Protein AF-B6QD31-F1 (afdb_monomer_lite)

Radius of gyration: 19.26 Å; chains: 1; bounding box: 47×34×50 Å

Organism: Talaromyces marneffei (strain ATCC 18224 / CBS 334.59 / QM 7333) (NCBI:txid441960)

Structure (mmCIF, N/CA/C/O backbone):
data_AF-B6QD31-F1
#
_entry.id   AF-B6QD31-F1
#
loop_
_atom_site.group_PDB
_atom_site.id
_atom_site.type_symbol
_atom_site.label_atom_id
_atom_site.label_alt_id
_atom_site.label_comp_id
_atom_site.label_asym_id
_atom_site.label_entity_id
_atom_site.label_seq_id
_atom_site.pdbx_PDB_ins_code
_atom_site.Cartn_x
_atom_site.Cartn_y
_atom_site.Cartn_z
_atom_site.occupancy
_atom_site.B_iso_or_equiv
_atom_site.auth_seq_id
_atom_site.auth_comp_id
_atom_site.auth_asym_id
_atom_site.auth_atom_id
_atom_site.pdbx_PDB_model_num
ATOM 1 N N . MET A 1 1 ? -27.192 -7.550 10.892 1.00 71.62 1 MET A N 1
ATOM 2 C CA . MET A 1 1 ? -25.963 -6.910 10.391 1.00 71.62 1 MET A CA 1
ATOM 3 C C . MET A 1 1 ? -24.783 -7.679 10.944 1.00 71.62 1 MET A C 1
ATOM 5 O O . MET A 1 1 ? -24.694 -7.813 12.163 1.00 71.62 1 MET A O 1
ATOM 9 N N . CYS A 1 2 ? -23.930 -8.217 10.081 1.00 84.12 2 CYS A N 1
ATOM 10 C CA . CYS A 1 2 ? -22.727 -8.950 10.481 1.00 84.12 2 CYS A CA 1
ATOM 11 C C . CYS A 1 2 ? -21.554 -8.617 9.551 1.00 84.12 2 CYS A C 1
ATOM 13 O O . CYS A 1 2 ? -21.734 -8.118 8.447 1.00 84.12 2 CYS A O 1
ATOM 15 N N . ARG A 1 3 ? -20.329 -8.884 9.998 1.00 85.06 3 ARG A N 1
ATOM 16 C CA . ARG A 1 3 ? -19.150 -8.842 9.121 1.00 85.06 3 ARG A CA 1
ATOM 17 C C . ARG A 1 3 ? -19.266 -9.970 8.073 1.00 85.06 3 ARG A C 1
ATOM 19 O O . ARG A 1 3 ? -19.733 -11.043 8.461 1.00 85.06 3 ARG A O 1
ATOM 26 N N . PRO A 1 4 ? -18.864 -9.783 6.800 1.00 86.94 4 PRO A N 1
ATOM 27 C CA . PRO A 1 4 ? -18.165 -8.633 6.216 1.00 86.94 4 PRO A CA 1
ATOM 28 C C . PRO A 1 4 ? -19.090 -7.572 5.574 1.00 86.94 4 PRO A C 1
ATOM 30 O O . PRO A 1 4 ? -18.632 -6.791 4.744 1.00 86.94 4 PRO A O 1
ATOM 33 N N . GLU A 1 5 ? -20.389 -7.521 5.898 1.00 89.56 5 GLU A N 1
ATOM 34 C CA . GLU A 1 5 ? -21.327 -6.603 5.234 1.00 89.56 5 GLU A CA 1
ATOM 35 C C . GLU A 1 5 ? -20.867 -5.138 5.341 1.00 89.56 5 GLU A C 1
ATOM 37 O O . GLU A 1 5 ? -20.672 -4.612 6.436 1.00 89.56 5 GLU A O 1
ATOM 42 N N . LEU A 1 6 ? -20.784 -4.427 4.211 1.00 87.25 6 LEU A N 1
ATOM 43 C CA . LEU A 1 6 ? -20.330 -3.028 4.173 1.00 87.25 6 LEU A CA 1
ATOM 44 C C . LEU A 1 6 ? -21.132 -2.113 5.116 1.00 87.25 6 LEU A C 1
ATOM 46 O O . LEU A 1 6 ? -20.589 -1.192 5.723 1.00 87.25 6 LEU A O 1
ATOM 50 N N . ARG A 1 7 ? -22.432 -2.394 5.280 1.00 87.81 7 ARG A N 1
ATOM 51 C CA . ARG A 1 7 ? -23.330 -1.633 6.161 1.00 87.81 7 ARG A CA 1
ATOM 52 C C . ARG A 1 7 ? -22.933 -1.728 7.637 1.00 87.81 7 ARG A C 1
ATOM 54 O O . ARG A 1 7 ? -23.145 -0.762 8.361 1.00 87.81 7 ARG A O 1
ATOM 61 N N . PHE A 1 8 ? -22.329 -2.842 8.061 1.00 88.50 8 PHE A N 1
ATOM 62 C CA . PHE A 1 8 ? -21.800 -2.998 9.417 1.00 88.50 8 PHE A CA 1
ATOM 63 C C . PHE A 1 8 ? -20.659 -2.006 9.672 1.00 88.50 8 PHE A C 1
ATOM 65 O O . PHE A 1 8 ? -20.677 -1.278 10.660 1.00 88.50 8 PHE A O 1
ATOM 72 N N . TYR A 1 9 ? -19.698 -1.924 8.750 1.00 86.06 9 TYR A N 1
ATOM 73 C CA . TYR A 1 9 ? -18.565 -1.005 8.872 1.00 86.06 9 TYR A CA 1
ATOM 74 C C . TYR A 1 9 ? -18.987 0.452 8.714 1.00 86.06 9 TYR A C 1
ATOM 76 O O . TYR A 1 9 ? -18.518 1.303 9.463 1.00 86.06 9 TYR A O 1
ATOM 84 N N . LYS A 1 10 ? -19.928 0.732 7.808 1.00 85.50 10 LYS A N 1
ATOM 85 C CA . LYS A 1 10 ? -20.504 2.069 7.661 1.00 85.50 10 LYS A CA 1
ATOM 86 C C . LYS A 1 10 ? -21.168 2.540 8.956 1.00 85.50 10 LYS A C 1
ATOM 88 O O . LYS A 1 10 ? -20.911 3.651 9.386 1.00 85.50 10 LYS A O 1
ATOM 93 N N . TYR A 1 11 ? -21.936 1.679 9.625 1.00 86.75 11 TYR A N 1
ATOM 94 C CA . TYR A 1 11 ? -22.528 2.004 10.926 1.00 86.75 11 TYR A CA 1
ATOM 95 C C . TYR A 1 11 ? -21.476 2.354 11.995 1.00 86.75 11 TYR A C 1
ATOM 97 O O . TYR A 1 11 ? -21.678 3.282 12.773 1.00 86.75 11 TYR A O 1
ATOM 105 N N . LEU A 1 12 ? -20.345 1.640 12.030 1.00 82.88 12 LEU A N 1
ATOM 106 C CA . LEU A 1 12 ? -19.254 1.940 12.966 1.00 82.88 12 LEU A CA 1
ATOM 107 C C . LEU A 1 12 ? -18.553 3.270 12.643 1.00 82.88 12 LEU A C 1
ATOM 109 O O . LEU A 1 12 ? -18.193 4.015 13.555 1.00 82.88 12 LEU A O 1
ATOM 113 N N . LEU A 1 13 ? -18.366 3.557 11.354 1.00 81.50 13 LEU A N 1
ATOM 114 C CA . LEU A 1 13 ? -17.649 4.736 10.866 1.00 81.50 13 LEU A CA 1
ATOM 115 C C . LEU A 1 13 ? -18.503 6.009 10.826 1.00 81.50 13 LEU A C 1
ATOM 117 O O . LEU A 1 13 ? -17.957 7.089 10.989 1.00 81.50 13 LEU A O 1
ATOM 121 N N . ASP A 1 14 ? -19.823 5.897 10.678 1.00 80.81 14 ASP A N 1
ATOM 122 C CA . ASP A 1 14 ? -20.760 7.030 10.729 1.00 80.81 14 ASP A CA 1
ATOM 123 C C . ASP A 1 14 ? -21.018 7.502 12.179 1.00 80.81 14 ASP A C 1
ATOM 125 O O . ASP A 1 14 ? -21.815 8.413 12.420 1.00 80.81 14 ASP A O 1
ATOM 129 N N . SER A 1 15 ? -20.359 6.895 13.177 1.00 73.50 15 SER A N 1
ATOM 130 C CA . SER A 1 15 ? -20.470 7.347 14.562 1.00 73.50 15 SER A CA 1
ATOM 131 C C . SER A 1 15 ? -19.795 8.721 14.735 1.00 73.50 15 SER A C 1
ATOM 133 O O . SER A 1 15 ? -18.680 8.932 14.257 1.00 73.50 15 SER A O 1
ATOM 135 N N . PRO A 1 16 ? -20.397 9.670 15.478 1.00 64.00 16 PRO A N 1
ATOM 136 C CA . PRO A 1 16 ? -19.881 11.042 15.605 1.00 64.00 16 PRO A CA 1
ATOM 137 C C . PRO A 1 16 ? -18.507 11.142 16.294 1.00 64.00 16 PRO A C 1
ATOM 139 O O . PRO A 1 16 ? -17.955 12.231 16.419 1.00 64.00 16 PRO A O 1
ATOM 142 N N . ARG A 1 17 ? -17.956 10.021 16.772 1.00 65.31 17 ARG A N 1
ATOM 143 C CA . ARG A 1 17 ? -16.658 9.938 17.450 1.00 65.31 17 ARG A CA 1
ATOM 144 C C . ARG A 1 17 ? -15.537 9.427 16.547 1.00 65.31 17 ARG A C 1
ATOM 146 O O . ARG A 1 17 ? -14.415 9.280 17.024 1.00 65.31 17 ARG A O 1
ATOM 153 N N . THR A 1 18 ? -15.814 9.110 15.284 1.00 66.25 18 THR A N 1
ATOM 154 C CA . THR A 1 18 ? -14.839 8.446 14.418 1.00 66.25 18 THR A CA 1
ATOM 155 C C . THR A 1 18 ? -14.904 9.026 13.017 1.00 66.25 18 THR A C 1
ATOM 157 O O . THR A 1 18 ? -15.888 8.861 12.313 1.00 66.25 18 THR A O 1
ATOM 160 N N . GLN A 1 19 ? -13.835 9.693 12.587 1.00 70.88 19 GLN A N 1
ATOM 161 C CA . GLN A 1 19 ? -13.627 9.944 11.164 1.00 70.88 19 GLN A CA 1
ATOM 162 C C . GLN A 1 19 ? -13.065 8.665 10.544 1.00 70.88 19 GLN A C 1
ATOM 164 O O . GLN A 1 19 ? -12.134 8.077 11.096 1.00 70.88 19 GLN A O 1
ATOM 169 N N . SER A 1 20 ? -13.614 8.218 9.412 1.00 64.88 20 SER A N 1
ATOM 170 C CA . SER A 1 20 ? -13.188 6.964 8.775 1.00 64.88 20 SER A CA 1
ATOM 171 C C . SER A 1 20 ? -11.685 6.926 8.505 1.00 64.88 20 SER A C 1
ATOM 173 O O . SER A 1 20 ? -11.041 5.939 8.843 1.00 64.88 20 SER A O 1
ATOM 175 N N . CYS A 1 21 ? -11.108 8.036 8.044 1.00 65.25 21 CYS A N 1
ATOM 176 C CA . CYS A 1 21 ? -9.672 8.197 7.803 1.00 65.25 21 CYS A CA 1
ATOM 177 C C . CYS A 1 21 ? -8.785 8.148 9.063 1.00 65.25 21 CYS A C 1
ATOM 179 O O . CYS A 1 21 ? -7.566 8.116 8.941 1.00 65.25 21 CYS A O 1
ATOM 181 N N . GLN A 1 22 ? -9.368 8.141 10.264 1.00 77.44 22 GLN A N 1
ATOM 182 C CA . GLN A 1 22 ? -8.648 8.053 11.540 1.00 77.44 22 GLN A CA 1
ATOM 183 C C . GLN A 1 22 ? -8.854 6.701 12.244 1.00 77.44 22 GLN A C 1
ATOM 185 O O . GLN A 1 22 ? -8.286 6.463 13.310 1.00 77.44 22 GLN A O 1
ATOM 190 N N . ALA A 1 23 ? -9.656 5.799 11.668 1.00 84.56 23 ALA A N 1
ATOM 191 C CA . ALA A 1 23 ? -9.946 4.492 12.246 1.00 84.56 23 ALA A CA 1
ATOM 192 C C . ALA A 1 23 ? -8.969 3.415 11.749 1.00 84.56 23 ALA A C 1
ATOM 194 O O . ALA A 1 23 ? -8.699 3.314 10.551 1.00 84.56 23 ALA A O 1
ATOM 195 N N . ILE A 1 24 ? -8.498 2.559 12.665 1.00 88.94 24 ILE A N 1
ATOM 196 C CA . ILE A 1 24 ? -7.691 1.371 12.352 1.00 88.94 24 ILE A CA 1
ATOM 197 C C . ILE A 1 24 ? -8.481 0.118 12.728 1.00 88.94 24 ILE A C 1
ATOM 199 O O . ILE A 1 24 ? -8.759 -0.122 13.903 1.00 88.94 24 ILE A O 1
ATOM 203 N N . PHE A 1 25 ? -8.804 -0.709 11.738 1.00 89.56 25 PHE A N 1
ATOM 204 C CA . PHE A 1 25 ? -9.438 -2.009 11.941 1.00 89.56 25 PHE A CA 1
ATOM 205 C C . PHE A 1 25 ? -8.388 -3.117 11.938 1.00 89.56 25 PHE A C 1
ATOM 207 O O . PHE A 1 25 ? -7.676 -3.309 10.953 1.00 89.56 25 PHE A O 1
ATOM 214 N N . VAL A 1 26 ? -8.319 -3.874 13.032 1.00 91.00 26 VAL A N 1
ATOM 215 C CA . VAL A 1 26 ? -7.448 -5.048 13.168 1.00 91.00 26 VAL A CA 1
ATOM 216 C C . VAL A 1 26 ? -8.311 -6.302 13.087 1.00 91.00 26 VAL A C 1
ATOM 218 O O . VAL A 1 26 ? -9.164 -6.528 13.943 1.00 91.00 26 VAL A O 1
ATOM 221 N N . GLU A 1 27 ? -8.102 -7.119 12.059 1.00 89.31 27 GLU A N 1
ATOM 222 C CA . GLU A 1 27 ? -8.948 -8.278 11.753 1.00 89.31 27 GLU A CA 1
ATOM 223 C C . GLU A 1 27 ? -8.114 -9.495 11.344 1.00 89.31 27 GLU A C 1
ATOM 225 O O . GLU A 1 27 ? -7.034 -9.357 10.777 1.00 89.31 27 GLU A O 1
ATOM 230 N N . ARG A 1 28 ? -8.619 -10.708 11.600 1.00 89.50 28 ARG A N 1
ATOM 231 C CA . ARG A 1 28 ? -7.978 -11.956 11.125 1.00 89.50 28 ARG A CA 1
ATOM 232 C C . ARG A 1 28 ? -8.372 -12.307 9.689 1.00 89.50 28 ARG A C 1
ATOM 234 O O . ARG A 1 28 ? -7.603 -12.915 8.951 1.00 89.50 28 ARG A O 1
ATOM 241 N N . ASN A 1 29 ? -9.596 -11.957 9.298 1.00 89.88 29 ASN A N 1
ATOM 242 C CA . ASN A 1 29 ? -10.152 -12.286 7.990 1.00 89.88 29 ASN A CA 1
ATOM 243 C C . ASN A 1 29 ? -9.888 -11.144 6.991 1.00 89.88 29 ASN A C 1
ATOM 245 O O . ASN A 1 29 ? -10.183 -9.986 7.273 1.00 89.88 29 ASN A O 1
ATOM 249 N N . LYS A 1 30 ? -9.370 -11.486 5.804 1.00 89.19 30 LYS A N 1
ATOM 250 C CA . LYS A 1 30 ? -9.027 -10.516 4.751 1.00 89.19 30 LYS A CA 1
ATOM 251 C C . LYS A 1 30 ? -10.241 -9.770 4.187 1.00 89.19 30 LYS A C 1
ATOM 253 O O . LYS A 1 30 ? -10.127 -8.585 3.903 1.00 89.19 30 LYS A O 1
ATOM 258 N N . GLU A 1 31 ? -11.384 -10.431 4.032 1.00 89.12 31 GLU A N 1
ATOM 259 C CA . GLU A 1 31 ? -12.620 -9.830 3.508 1.00 89.12 31 GLU A CA 1
ATOM 260 C C . GLU A 1 31 ? -13.172 -8.773 4.468 1.00 89.12 31 GLU A C 1
ATOM 262 O O . GLU A 1 31 ? -13.549 -7.685 4.039 1.00 89.12 31 GLU A O 1
ATOM 267 N N . ASN A 1 32 ? -13.119 -9.048 5.776 1.00 87.56 32 ASN A N 1
ATOM 268 C CA . ASN A 1 32 ? -13.457 -8.073 6.815 1.00 87.56 32 ASN A CA 1
ATOM 269 C C . ASN A 1 32 ? -12.566 -6.824 6.718 1.00 87.56 32 ASN A C 1
ATOM 271 O O . ASN A 1 32 ? -13.051 -5.695 6.793 1.00 87.56 32 ASN A O 1
ATOM 275 N N . THR A 1 33 ? -11.257 -7.022 6.530 1.00 89.12 33 THR A N 1
ATOM 276 C CA . THR A 1 33 ? -10.308 -5.915 6.355 1.00 89.12 33 THR A CA 1
ATOM 277 C C . THR A 1 33 ? -10.587 -5.126 5.073 1.00 89.12 33 THR A C 1
ATOM 279 O O . THR A 1 33 ? -10.575 -3.898 5.107 1.00 89.12 33 THR A O 1
ATOM 282 N N . LEU A 1 34 ? -10.881 -5.802 3.958 1.00 87.75 34 LEU A N 1
ATOM 283 C CA . LEU A 1 34 ? -11.208 -5.158 2.680 1.00 87.75 34 LEU A CA 1
ATOM 284 C C . LEU A 1 34 ? -12.478 -4.305 2.764 1.00 87.75 34 LEU A C 1
ATOM 286 O O . LEU A 1 34 ? -12.495 -3.186 2.251 1.00 87.75 34 LEU A O 1
ATOM 290 N N . ALA A 1 35 ? -13.515 -4.793 3.447 1.00 88.81 35 ALA A N 1
ATOM 291 C CA . ALA A 1 35 ? -14.746 -4.036 3.650 1.00 88.81 35 ALA A CA 1
ATOM 292 C C . ALA A 1 35 ? -14.484 -2.714 4.399 1.00 88.81 35 ALA A C 1
ATOM 294 O O . ALA A 1 35 ? -14.957 -1.665 3.964 1.00 88.81 35 ALA A O 1
ATOM 295 N N . ALA A 1 36 ? -13.669 -2.731 5.459 1.00 84.19 36 ALA A N 1
ATOM 296 C CA . ALA A 1 36 ? -13.275 -1.515 6.176 1.00 84.19 36 ALA A CA 1
ATOM 297 C C . ALA A 1 36 ? -12.429 -0.555 5.313 1.00 84.19 36 ALA A C 1
ATOM 299 O O . ALA A 1 36 ? -12.705 0.646 5.282 1.00 84.19 36 ALA A O 1
ATOM 300 N N . LEU A 1 37 ? -11.444 -1.079 4.571 1.00 86.56 37 LEU A N 1
ATOM 301 C CA . LEU A 1 37 ? -10.592 -0.287 3.669 1.00 86.56 37 LEU A CA 1
ATOM 302 C C . LEU A 1 37 ? -11.411 0.447 2.597 1.00 86.56 37 LEU A C 1
ATOM 304 O O . LEU A 1 37 ? -11.135 1.605 2.292 1.00 86.56 37 LEU A O 1
ATOM 308 N N . SER A 1 38 ? -12.453 -0.196 2.059 1.00 87.38 38 SER A N 1
ATOM 309 C CA . SER A 1 38 ? -13.314 0.397 1.023 1.00 87.38 38 SER A CA 1
ATOM 310 C C . SER A 1 38 ? -14.085 1.645 1.482 1.00 87.38 38 SER A C 1
ATOM 312 O O . SER A 1 38 ? -14.566 2.409 0.649 1.00 87.38 38 SER A O 1
ATOM 314 N N . LEU A 1 39 ? -14.172 1.878 2.796 1.00 86.75 39 LEU A N 1
ATOM 315 C CA . LEU A 1 39 ? -14.807 3.052 3.405 1.00 86.75 39 LEU A CA 1
ATOM 316 C C . LEU A 1 39 ? -13.795 4.126 3.841 1.00 86.75 39 LEU A C 1
ATOM 318 O O . LEU A 1 39 ? -14.158 5.074 4.538 1.00 86.75 39 LEU A O 1
ATOM 322 N N . GLY A 1 40 ? -12.527 3.984 3.446 1.00 82.12 40 GLY A N 1
ATOM 323 C CA . GLY A 1 40 ? -11.464 4.944 3.746 1.00 82.12 40 GLY A CA 1
ATOM 324 C C . GLY A 1 40 ? -10.805 4.763 5.113 1.00 82.12 40 GLY A C 1
ATOM 325 O O . GLY A 1 40 ? -10.034 5.627 5.520 1.00 82.12 40 GLY A O 1
ATOM 326 N N . ALA A 1 41 ? -11.089 3.664 5.820 1.00 84.50 41 ALA A N 1
ATOM 327 C CA . ALA A 1 41 ? -10.390 3.320 7.054 1.00 84.50 41 ALA A CA 1
ATOM 328 C C . ALA A 1 41 ? -9.045 2.639 6.787 1.00 84.50 41 ALA A C 1
ATOM 330 O O . ALA A 1 41 ? -8.810 2.104 5.705 1.00 84.50 41 ALA A O 1
ATOM 331 N N . HIS A 1 42 ? -8.173 2.600 7.794 1.00 87.62 42 HIS A N 1
ATOM 332 C CA . HIS A 1 42 ? -6.980 1.759 7.770 1.00 87.62 42 HIS A CA 1
ATOM 333 C C . HIS A 1 42 ? -7.333 0.324 8.176 1.00 87.62 42 HIS A C 1
ATOM 335 O O . HIS A 1 42 ? -8.106 0.099 9.107 1.00 87.62 42 HIS A O 1
ATOM 341 N N . GLY A 1 43 ? -6.738 -0.660 7.503 1.00 88.12 43 GLY A N 1
ATOM 342 C CA . GLY A 1 43 ? -6.985 -2.078 7.751 1.00 88.12 43 GLY A CA 1
ATOM 343 C C . GLY A 1 43 ? -5.694 -2.863 7.967 1.00 88.12 43 GLY A C 1
ATOM 344 O O . GLY A 1 43 ? -4.763 -2.758 7.171 1.00 88.12 43 GLY A O 1
ATOM 345 N N . ILE A 1 44 ? -5.649 -3.675 9.024 1.00 91.88 44 ILE A N 1
ATOM 346 C CA . ILE A 1 44 ? -4.534 -4.570 9.351 1.00 91.88 44 ILE A CA 1
ATOM 347 C C . ILE A 1 44 ? -5.066 -6.003 9.423 1.00 91.88 44 ILE A C 1
ATOM 349 O O . ILE A 1 44 ? -5.886 -6.324 10.285 1.00 91.88 44 ILE A O 1
ATOM 353 N N . VAL A 1 45 ? -4.559 -6.877 8.547 1.00 92.00 45 VAL A N 1
ATOM 354 C CA . VAL A 1 45 ? -4.760 -8.328 8.671 1.00 92.00 45 VAL A CA 1
ATOM 355 C C . VAL A 1 45 ? -3.753 -8.861 9.691 1.00 92.00 45 VAL A C 1
ATOM 357 O O . VAL A 1 45 ? -2.552 -8.897 9.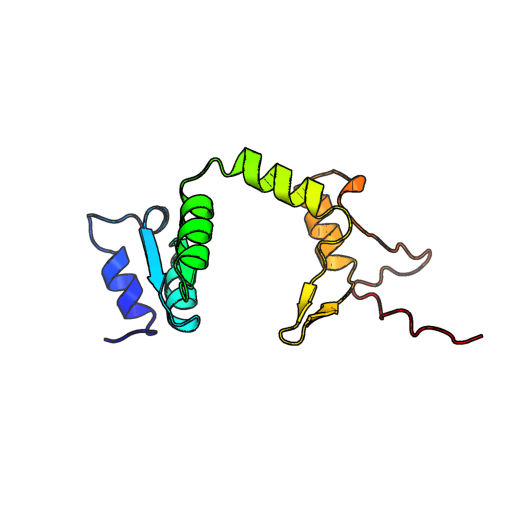417 1.00 92.00 45 VAL A O 1
ATOM 360 N N . CYS A 1 46 ? -4.227 -9.252 10.871 1.00 90.88 46 CYS A N 1
ATOM 361 C CA . CYS A 1 46 ? -3.399 -9.693 11.989 1.00 90.88 46 CYS A CA 1
ATOM 362 C C . CYS A 1 46 ? -3.568 -11.192 12.240 1.00 90.88 46 CYS A C 1
ATOM 364 O O . CYS A 1 46 ? -4.609 -11.637 12.722 1.00 90.88 46 CYS A O 1
ATOM 366 N N . ASN A 1 47 ? -2.507 -11.951 11.970 1.00 90.75 47 ASN A N 1
ATOM 367 C CA . ASN A 1 47 ? -2.439 -13.395 12.226 1.00 90.75 47 ASN A CA 1
ATOM 368 C C . ASN A 1 47 ? -1.348 -13.760 13.249 1.00 90.75 47 ASN A C 1
ATOM 370 O O . ASN A 1 47 ? -1.270 -14.903 13.689 1.00 90.75 47 ASN A O 1
ATOM 374 N N . SER A 1 48 ? -0.514 -12.792 13.630 1.00 91.69 48 SER A N 1
ATOM 375 C CA . SER A 1 48 ? 0.560 -12.910 14.617 1.00 91.69 48 SER A CA 1
ATOM 376 C C . SER A 1 48 ? 0.898 -11.541 15.220 1.00 91.69 48 SER A C 1
ATOM 378 O O . SER A 1 48 ? 0.565 -10.501 14.644 1.00 91.69 48 SER A O 1
ATOM 380 N N . HIS A 1 49 ? 1.616 -11.535 16.346 1.00 91.25 49 HIS A N 1
ATOM 381 C CA . HIS A 1 49 ? 2.124 -10.304 16.961 1.00 91.25 49 HIS A CA 1
ATOM 382 C C . HIS A 1 49 ? 2.975 -9.478 15.982 1.00 91.25 49 HIS A C 1
ATOM 384 O O . HIS A 1 49 ? 2.763 -8.281 15.834 1.00 91.25 49 HIS A O 1
ATOM 390 N N . GLU A 1 50 ? 3.858 -10.135 15.227 1.00 90.88 50 GLU A N 1
ATOM 391 C CA . GLU A 1 50 ? 4.703 -9.489 14.216 1.00 90.88 50 GLU A CA 1
ATOM 392 C C . GLU A 1 50 ? 3.873 -8.789 13.123 1.00 90.88 50 GLU A C 1
ATOM 394 O O . GLU A 1 50 ? 4.165 -7.659 12.724 1.00 90.88 50 GLU A O 1
ATOM 399 N N . THR A 1 51 ? 2.789 -9.424 12.650 1.00 88.81 51 THR A N 1
ATOM 400 C CA . THR A 1 51 ? 1.909 -8.802 11.644 1.00 88.81 51 THR A CA 1
ATOM 401 C C . THR A 1 51 ? 1.167 -7.584 12.190 1.00 88.81 51 THR A C 1
ATOM 403 O O . THR A 1 51 ? 0.967 -6.623 11.444 1.00 88.81 51 THR A O 1
ATOM 406 N N . LEU A 1 52 ? 0.807 -7.599 13.478 1.00 91.25 52 LEU A N 1
ATOM 407 C CA . LEU A 1 52 ? 0.172 -6.470 14.151 1.00 91.25 52 LEU A CA 1
ATOM 408 C C . LEU A 1 52 ? 1.140 -5.304 14.313 1.00 91.25 52 LEU A C 1
ATOM 410 O O . LEU A 1 52 ? 0.819 -4.191 13.910 1.00 91.25 52 LEU A O 1
ATOM 414 N N . GLU A 1 53 ? 2.322 -5.571 14.862 1.00 90.31 53 GLU A N 1
ATOM 415 C CA . GLU A 1 53 ? 3.357 -4.570 15.113 1.00 90.31 53 GLU A CA 1
ATOM 416 C C . GLU A 1 53 ? 3.738 -3.846 13.817 1.00 90.31 53 GLU A C 1
ATOM 418 O O . GLU A 1 53 ? 3.648 -2.620 13.721 1.00 90.31 53 GLU A O 1
ATOM 423 N N . ARG A 1 54 ? 4.041 -4.609 12.760 1.00 85.81 54 ARG A N 1
ATOM 424 C CA . ARG A 1 54 ? 4.354 -4.058 11.435 1.00 85.81 54 ARG A CA 1
ATOM 425 C C . ARG A 1 54 ? 3.198 -3.248 10.843 1.00 85.81 54 ARG A C 1
ATOM 427 O O . ARG A 1 54 ? 3.441 -2.232 10.180 1.00 85.81 54 ARG A O 1
ATOM 434 N N . GLY A 1 55 ? 1.967 -3.724 11.039 1.00 88.81 55 GLY A N 1
ATOM 435 C CA . GLY A 1 55 ? 0.744 -3.065 10.586 1.00 88.81 55 GLY A CA 1
ATOM 436 C C . GLY A 1 55 ? 0.531 -1.726 11.284 1.00 88.81 55 GLY A C 1
ATOM 437 O O . GLY A 1 55 ? 0.342 -0.716 10.613 1.00 88.81 55 GLY A O 1
ATOM 438 N N . LEU A 1 56 ? 0.653 -1.690 12.611 1.00 89.38 56 LEU A N 1
ATOM 439 C CA . LEU A 1 56 ? 0.523 -0.467 13.402 1.00 89.38 56 LEU A CA 1
ATOM 440 C C . LEU A 1 56 ? 1.611 0.536 13.032 1.00 89.38 56 LEU A C 1
ATOM 442 O O . LEU A 1 56 ? 1.288 1.658 12.652 1.00 89.38 56 LEU A O 1
ATOM 446 N N . LEU A 1 57 ? 2.878 0.115 12.991 1.00 87.06 57 LEU A N 1
ATOM 447 C CA . LEU A 1 57 ? 3.982 0.968 12.536 1.00 87.06 57 LEU A CA 1
ATOM 448 C C . LEU A 1 57 ? 3.775 1.497 11.108 1.00 87.06 57 LEU A C 1
ATOM 450 O O . LEU A 1 57 ? 4.417 2.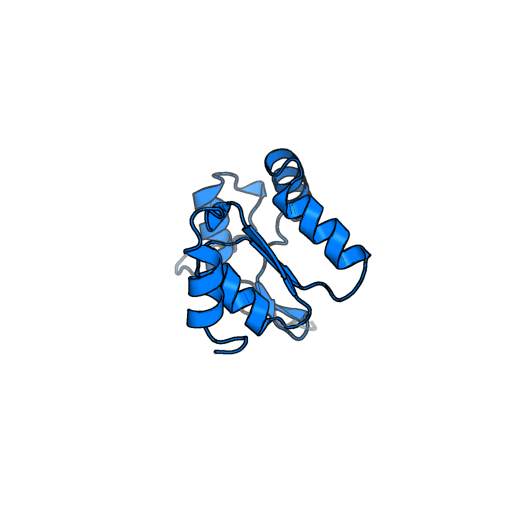466 10.717 1.00 87.06 57 LEU A O 1
ATOM 454 N N . SER A 1 58 ? 2.929 0.852 10.295 1.00 82.12 58 SER A N 1
ATOM 455 C CA . SER A 1 58 ? 2.619 1.321 8.937 1.00 82.12 58 SER A CA 1
ATOM 456 C C . SER A 1 58 ? 1.637 2.475 8.923 1.00 82.12 58 SER A C 1
ATOM 458 O O . SER A 1 58 ? 1.606 3.217 7.945 1.00 82.12 58 SER A O 1
ATOM 460 N N . VAL A 1 59 ? 0.807 2.571 9.958 1.00 83.88 59 VAL A N 1
ATOM 461 C CA . VAL A 1 59 ? -0.242 3.578 10.067 1.00 83.88 59 VAL A CA 1
ATOM 462 C C . VAL A 1 59 ? 0.233 4.745 10.928 1.00 83.88 59 VAL A C 1
ATOM 464 O O . VAL A 1 59 ? 0.095 5.885 10.501 1.00 83.88 59 VAL A O 1
ATOM 467 N N . VAL A 1 60 ? 0.835 4.469 12.091 1.00 84.44 60 VAL A N 1
ATOM 468 C CA . VAL A 1 60 ? 1.234 5.494 13.078 1.00 84.44 60 VAL A CA 1
ATOM 469 C C . VAL A 1 60 ? 2.720 5.871 13.067 1.00 84.44 60 VAL A C 1
ATOM 471 O O . VAL A 1 60 ? 3.089 6.842 13.717 1.00 84.44 60 VAL A O 1
ATOM 474 N N . GLY A 1 61 ? 3.583 5.128 12.367 1.00 80.06 61 GLY A N 1
ATOM 475 C CA . GLY A 1 61 ? 5.007 5.476 12.252 1.00 80.06 61 GLY A CA 1
ATOM 476 C C . GLY A 1 61 ? 5.267 6.642 11.291 1.00 80.06 61 GLY A C 1
ATOM 477 O O . GLY A 1 61 ? 4.350 7.094 10.604 1.00 80.06 61 GLY A O 1
ATOM 478 N N . ASP A 1 62 ? 6.526 7.087 11.189 1.00 80.50 62 ASP A N 1
ATOM 479 C CA . ASP A 1 62 ? 6.933 8.017 10.128 1.00 80.50 62 ASP A CA 1
ATOM 480 C C . ASP A 1 62 ? 6.752 7.335 8.766 1.00 80.50 62 ASP A C 1
ATOM 482 O O . ASP A 1 62 ? 7.530 6.477 8.330 1.00 80.50 62 ASP A O 1
ATOM 486 N N . GLN A 1 63 ? 5.650 7.686 8.110 1.00 72.62 63 GLN A N 1
ATOM 487 C CA . GLN A 1 63 ? 5.275 7.096 6.839 1.00 72.62 63 GLN A CA 1
ATOM 488 C C . GLN A 1 63 ? 6.232 7.520 5.726 1.00 72.62 63 GLN A C 1
ATOM 490 O O . GLN A 1 63 ? 6.416 6.746 4.789 1.00 72.62 63 GLN A O 1
ATOM 495 N N . ILE A 1 64 ? 6.836 8.708 5.804 1.00 78.69 64 ILE A N 1
ATOM 496 C CA . ILE A 1 64 ? 7.695 9.241 4.745 1.00 78.69 64 ILE A CA 1
ATOM 497 C C . ILE A 1 64 ? 9.016 8.481 4.753 1.00 78.69 64 ILE A C 1
ATOM 499 O O . ILE A 1 64 ? 9.360 7.850 3.750 1.00 78.69 64 ILE A O 1
ATOM 503 N N . GLU A 1 65 ? 9.710 8.465 5.891 1.00 81.06 65 GLU A N 1
ATOM 504 C CA . GLU A 1 65 ? 11.011 7.801 6.014 1.00 81.06 65 GLU A CA 1
ATOM 505 C C . GLU A 1 65 ? 10.901 6.314 5.657 1.00 81.06 65 GLU A C 1
ATOM 507 O O . GLU A 1 65 ? 11.663 5.784 4.842 1.00 81.06 65 GLU A O 1
ATOM 512 N N . ARG A 1 66 ? 9.876 5.640 6.187 1.00 79.44 66 ARG A N 1
ATOM 513 C CA . ARG A 1 66 ? 9.661 4.215 5.936 1.00 79.44 66 ARG A CA 1
ATOM 514 C C . ARG A 1 66 ? 9.304 3.918 4.478 1.00 79.44 66 ARG A C 1
ATOM 516 O O . ARG A 1 66 ? 9.755 2.900 3.944 1.00 79.44 66 ARG A O 1
ATOM 523 N N . ARG A 1 67 ? 8.495 4.763 3.827 1.00 76.69 67 ARG A N 1
ATOM 524 C CA . ARG A 1 67 ? 8.167 4.605 2.399 1.00 76.69 67 ARG A CA 1
ATOM 525 C C . ARG A 1 67 ? 9.412 4.768 1.540 1.00 76.69 67 ARG A C 1
ATOM 527 O O . ARG A 1 67 ? 9.658 3.909 0.696 1.00 76.69 67 ARG A O 1
ATOM 534 N N . PHE A 1 68 ? 10.228 5.789 1.792 1.00 81.31 68 PHE A N 1
ATOM 535 C CA . PHE A 1 68 ? 11.488 5.973 1.072 1.00 81.31 68 PHE A CA 1
ATOM 536 C C . PHE A 1 68 ? 12.455 4.810 1.299 1.00 81.31 68 PHE A C 1
ATOM 538 O O . PHE A 1 68 ? 13.000 4.278 0.334 1.00 81.31 68 PHE A O 1
ATOM 545 N N . ALA A 1 69 ? 12.610 4.336 2.537 1.00 84.56 69 ALA A N 1
ATOM 546 C CA . ALA A 1 69 ? 13.444 3.172 2.827 1.00 84.56 69 ALA A CA 1
ATOM 547 C C . ALA A 1 69 ? 12.965 1.916 2.074 1.00 84.56 69 ALA A C 1
ATOM 549 O O . ALA A 1 69 ? 13.777 1.153 1.544 1.00 84.56 69 ALA A O 1
ATOM 550 N N . PHE A 1 70 ? 11.646 1.712 1.984 1.00 83.56 70 PHE A N 1
ATOM 551 C CA . PHE A 1 70 ? 11.064 0.616 1.212 1.00 83.56 70 PHE A CA 1
ATOM 552 C C . PHE A 1 70 ? 11.337 0.751 -0.291 1.00 83.56 70 PHE A C 1
ATOM 554 O O . PHE A 1 70 ? 11.753 -0.231 -0.909 1.00 83.56 70 PHE A O 1
ATOM 561 N N . LEU A 1 71 ? 11.135 1.941 -0.866 1.00 83.25 71 LEU A N 1
ATOM 562 C CA . LEU A 1 71 ? 11.392 2.218 -2.283 1.00 83.25 71 LEU A CA 1
ATOM 563 C C . LEU A 1 71 ? 12.863 1.972 -2.631 1.00 83.25 71 LEU A C 1
ATOM 565 O O . LEU A 1 71 ? 13.156 1.220 -3.558 1.00 83.25 71 LEU A O 1
ATOM 569 N N . THR A 1 72 ? 13.785 2.498 -1.822 1.00 82.69 72 THR A N 1
ATOM 570 C CA . THR A 1 72 ? 15.229 2.288 -1.993 1.00 82.69 72 THR A CA 1
ATOM 571 C C . THR A 1 72 ? 15.603 0.811 -1.878 1.00 82.69 72 THR A C 1
ATOM 573 O O . THR A 1 72 ? 16.381 0.296 -2.675 1.00 82.69 72 THR A O 1
ATOM 576 N N . LYS A 1 73 ? 15.023 0.065 -0.932 1.00 86.44 73 LYS A N 1
ATOM 577 C CA . LYS A 1 73 ? 15.297 -1.377 -0.800 1.00 86.44 73 LYS A CA 1
ATOM 578 C C . LYS A 1 73 ? 14.714 -2.206 -1.955 1.00 86.44 73 LYS A C 1
ATOM 580 O O . LYS A 1 73 ? 15.234 -3.282 -2.261 1.00 86.44 73 LYS A O 1
ATOM 585 N N . SER A 1 74 ? 13.643 -1.718 -2.577 1.00 82.00 74 SER A N 1
ATOM 586 C CA . SER A 1 74 ? 12.870 -2.416 -3.613 1.00 82.00 74 SER A CA 1
ATOM 587 C C . SER A 1 74 ? 13.164 -1.918 -5.031 1.00 82.00 74 SER A C 1
ATOM 589 O O . SER A 1 74 ? 12.424 -2.266 -5.951 1.00 82.00 74 SER A O 1
ATOM 591 N N . LEU A 1 75 ? 14.242 -1.142 -5.212 1.00 84.25 75 LEU A N 1
ATOM 592 C CA . LEU A 1 75 ? 14.751 -0.666 -6.503 1.00 84.25 75 LEU A CA 1
ATOM 593 C C . LEU A 1 75 ? 14.651 -1.761 -7.571 1.00 84.25 75 LEU A C 1
ATOM 595 O O . LEU A 1 75 ? 15.203 -2.852 -7.385 1.00 84.25 75 LEU A O 1
ATOM 599 N N . LYS A 1 76 ? 13.950 -1.466 -8.674 1.00 83.12 76 LYS A N 1
ATOM 600 C CA . LYS A 1 76 ? 13.780 -2.369 -9.829 1.00 83.12 76 LYS A CA 1
ATOM 601 C C . LYS A 1 76 ? 13.120 -3.721 -9.519 1.00 83.12 76 LYS A C 1
ATOM 603 O O . LYS A 1 76 ? 13.201 -4.649 -10.314 1.00 83.12 76 LYS A O 1
ATOM 608 N N . LYS A 1 77 ? 12.493 -3.867 -8.348 1.00 83.75 77 LYS A N 1
ATOM 609 C CA . LYS A 1 77 ? 11.848 -5.111 -7.883 1.00 83.75 77 LYS A CA 1
ATOM 610 C C . LYS A 1 77 ? 10.357 -4.937 -7.600 1.00 83.75 77 LYS A C 1
ATOM 612 O O . LYS A 1 77 ? 9.726 -5.861 -7.094 1.00 83.75 77 LYS A O 1
ATOM 617 N N . MET A 1 78 ? 9.786 -3.774 -7.912 1.00 87.19 78 MET A N 1
ATOM 618 C CA . MET A 1 78 ? 8.380 -3.437 -7.657 1.00 87.19 78 MET A CA 1
ATOM 619 C C . MET A 1 78 ? 7.446 -4.042 -8.708 1.00 87.19 78 MET A C 1
ATOM 621 O O . MET A 1 78 ? 6.669 -3.338 -9.342 1.00 87.19 78 MET A O 1
ATOM 625 N N . HIS A 1 79 ? 7.552 -5.349 -8.913 1.00 87.94 79 HIS A N 1
ATOM 626 C CA . HIS A 1 79 ? 6.703 -6.098 -9.829 1.00 87.94 79 HIS A CA 1
ATOM 627 C C . HIS A 1 79 ? 5.483 -6.669 -9.109 1.00 87.94 79 HIS A C 1
ATOM 629 O O . HIS A 1 79 ? 5.522 -6.957 -7.909 1.00 87.94 79 HIS A O 1
ATOM 635 N N . SER A 1 80 ? 4.410 -6.885 -9.865 1.00 84.31 80 SER A N 1
ATOM 636 C CA . SER A 1 80 ? 3.226 -7.576 -9.365 1.00 84.31 80 SER A CA 1
ATOM 637 C C . SER A 1 80 ? 3.560 -9.038 -9.051 1.00 84.31 80 SER A C 1
ATOM 639 O O . SER A 1 80 ? 4.281 -9.696 -9.801 1.00 84.31 80 SER A O 1
ATOM 641 N N . VAL A 1 81 ? 3.029 -9.567 -7.946 1.00 86.12 81 VAL A N 1
ATOM 642 C CA . VAL A 1 81 ? 3.252 -10.957 -7.518 1.00 86.12 81 VAL A CA 1
ATOM 643 C C . VAL A 1 81 ? 1.907 -11.641 -7.317 1.00 86.12 81 VAL A C 1
ATOM 645 O O . VAL A 1 81 ? 1.036 -11.129 -6.611 1.00 86.12 81 VAL A O 1
ATOM 648 N N . THR A 1 82 ? 1.722 -12.798 -7.943 1.00 86.06 82 THR A N 1
ATOM 649 C CA . THR A 1 82 ? 0.507 -13.607 -7.793 1.00 86.06 82 THR A CA 1
ATOM 650 C C . THR A 1 82 ? 0.454 -14.294 -6.423 1.00 86.06 82 THR A C 1
ATOM 652 O O . THR A 1 82 ? 1.440 -14.383 -5.691 1.00 86.06 82 THR A O 1
ATOM 655 N N . ASN A 1 83 ? -0.701 -14.860 -6.070 1.00 83.88 83 ASN A N 1
ATOM 656 C CA . ASN A 1 83 ? -0.887 -15.596 -4.813 1.00 83.88 83 ASN A CA 1
ATOM 657 C C . ASN A 1 83 ? 0.018 -16.837 -4.661 1.00 83.88 83 ASN A C 1
ATOM 659 O O . ASN A 1 83 ? 0.256 -17.266 -3.536 1.00 83.88 83 ASN A O 1
ATOM 663 N N . ASN A 1 84 ? 0.510 -17.408 -5.764 1.00 88.75 84 ASN A N 1
ATOM 664 C CA . ASN A 1 84 ? 1.483 -18.504 -5.772 1.00 88.75 84 ASN A CA 1
ATOM 665 C C . ASN A 1 84 ? 2.942 -18.027 -5.924 1.00 88.75 84 ASN A C 1
ATOM 667 O O . ASN A 1 84 ? 3.831 -18.853 -6.111 1.00 88.75 84 ASN A O 1
ATOM 671 N N . GLY A 1 85 ? 3.201 -16.719 -5.824 1.00 86.12 85 GLY A N 1
ATOM 672 C CA . GLY A 1 85 ? 4.552 -16.158 -5.814 1.00 86.12 85 GLY A CA 1
ATOM 673 C C . GLY A 1 85 ? 5.175 -15.933 -7.193 1.00 86.12 85 GLY A C 1
ATOM 674 O O . GLY A 1 85 ? 6.355 -15.596 -7.266 1.00 86.12 85 GLY A O 1
ATOM 675 N N . LEU A 1 86 ? 4.420 -16.097 -8.283 1.00 87.38 86 LEU A N 1
ATOM 676 C CA . LEU A 1 86 ? 4.921 -15.797 -9.623 1.00 87.38 86 LEU A CA 1
ATOM 677 C C . LEU A 1 86 ? 5.004 -14.286 -9.817 1.00 87.38 86 LEU A C 1
ATOM 679 O O . LEU A 1 86 ? 4.045 -13.551 -9.579 1.00 87.38 86 LEU A O 1
ATOM 683 N N . ILE A 1 87 ? 6.168 -13.838 -10.273 1.00 88.38 87 ILE A N 1
ATOM 684 C CA . ILE A 1 87 ? 6.406 -12.441 -10.608 1.00 88.38 87 ILE A CA 1
ATOM 685 C C . ILE A 1 87 ? 5.837 -12.181 -11.999 1.00 88.38 87 ILE A C 1
ATOM 687 O O . ILE A 1 87 ? 6.245 -12.809 -12.978 1.00 88.38 87 ILE A O 1
ATOM 691 N N . VAL A 1 88 ? 4.920 -11.226 -12.086 1.00 86.44 88 VAL A N 1
ATOM 692 C CA . VAL A 1 88 ? 4.421 -10.683 -13.345 1.00 86.44 88 VAL A CA 1
ATOM 693 C C . VAL A 1 88 ? 5.228 -9.427 -13.642 1.00 86.44 88 VAL A C 1
ATOM 695 O O . VAL A 1 88 ? 5.140 -8.437 -12.918 1.00 86.44 88 VAL A O 1
ATOM 698 N N . ARG A 1 89 ? 6.058 -9.489 -14.686 1.00 87.12 89 ARG A N 1
ATOM 699 C CA . ARG A 1 89 ? 6.796 -8.325 -15.186 1.00 87.12 89 ARG A CA 1
ATOM 700 C C . ARG A 1 89 ? 5.894 -7.552 -16.139 1.00 87.12 89 ARG A C 1
ATOM 702 O O . ARG A 1 89 ? 5.353 -8.112 -17.092 1.00 87.12 89 ARG A O 1
ATOM 709 N N . ASP A 1 90 ? 5.738 -6.262 -15.895 1.00 87.06 90 ASP A N 1
ATOM 710 C CA . ASP A 1 90 ? 4.893 -5.400 -16.706 1.00 87.06 90 ASP A CA 1
ATOM 711 C C . ASP A 1 90 ? 5.441 -3.969 -16.691 1.00 87.06 90 ASP A C 1
ATOM 713 O O . ASP A 1 90 ? 5.860 -3.472 -15.651 1.00 87.06 90 ASP A O 1
ATOM 717 N N . ASN A 1 91 ? 5.470 -3.318 -17.856 1.00 88.50 91 ASN A N 1
ATOM 718 C CA . ASN A 1 91 ? 5.854 -1.911 -17.974 1.00 88.50 91 ASN A CA 1
ATOM 719 C C . ASN A 1 91 ? 4.777 -0.990 -17.386 1.00 88.50 91 ASN A C 1
ATOM 721 O O . ASN A 1 91 ? 5.086 0.131 -17.007 1.00 88.50 91 ASN A O 1
ATOM 725 N N . PHE A 1 92 ? 3.519 -1.434 -17.314 1.00 88.06 92 PHE A N 1
ATOM 726 C CA . PHE A 1 92 ? 2.402 -0.598 -16.871 1.00 88.06 92 PHE A CA 1
ATOM 727 C C . PHE A 1 92 ? 2.571 -0.102 -15.426 1.00 88.06 92 PHE A C 1
ATOM 729 O O . PHE A 1 92 ? 2.569 1.100 -15.178 1.00 88.06 92 PHE A O 1
ATOM 736 N N . SER A 1 93 ? 2.784 -1.013 -14.479 1.00 88.75 93 SER A N 1
ATOM 737 C CA . SER A 1 93 ? 3.030 -0.694 -13.069 1.00 88.75 93 SER A CA 1
ATOM 738 C C . SER A 1 93 ? 4.305 0.123 -12.882 1.00 88.75 93 SER A C 1
ATOM 740 O O . SER A 1 93 ? 4.318 1.063 -12.093 1.00 88.75 93 SER A O 1
ATOM 742 N N . GLN A 1 94 ? 5.360 -0.188 -13.640 1.00 90.62 94 GLN A N 1
ATOM 743 C CA . GLN A 1 94 ? 6.610 0.571 -13.606 1.00 90.62 94 GLN A CA 1
ATOM 744 C C . GLN A 1 94 ? 6.409 2.011 -14.086 1.00 90.62 94 GLN A C 1
ATOM 746 O O . GLN A 1 94 ? 6.916 2.934 -13.459 1.00 90.62 94 GLN A O 1
ATOM 751 N N . LEU A 1 95 ? 5.631 2.224 -15.148 1.00 90.44 95 LEU A N 1
ATOM 752 C CA . LEU A 1 95 ? 5.305 3.563 -15.636 1.00 90.44 95 LEU A CA 1
ATOM 753 C C . LEU A 1 95 ? 4.479 4.361 -14.625 1.00 90.44 95 LEU A C 1
ATOM 755 O O . LEU A 1 95 ? 4.776 5.530 -14.432 1.00 90.44 95 LEU A O 1
ATOM 759 N N . LEU A 1 96 ? 3.513 3.744 -13.934 1.00 90.38 96 LEU A N 1
ATOM 760 C CA . LEU A 1 96 ? 2.756 4.421 -12.868 1.00 90.38 96 LEU A CA 1
ATOM 761 C C . LEU A 1 96 ? 3.656 4.838 -11.696 1.00 90.38 96 LEU A C 1
ATOM 763 O O . LEU A 1 96 ? 3.493 5.913 -11.122 1.00 90.38 96 LEU A O 1
ATOM 767 N N . ILE A 1 97 ? 4.628 3.994 -11.340 1.00 89.12 97 ILE A N 1
ATOM 768 C CA . ILE A 1 97 ? 5.631 4.340 -10.326 1.00 89.12 97 ILE A CA 1
ATOM 769 C C . ILE A 1 97 ? 6.495 5.505 -10.819 1.00 89.12 97 ILE A C 1
ATOM 771 O O . ILE A 1 97 ? 6.751 6.433 -10.053 1.00 89.12 97 ILE A O 1
ATOM 775 N N . TYR A 1 98 ? 6.935 5.471 -12.079 1.00 90.62 98 TYR A N 1
ATOM 776 C CA . TYR A 1 98 ? 7.740 6.540 -12.665 1.00 90.62 98 TYR A CA 1
ATOM 777 C C . TYR A 1 98 ? 6.970 7.861 -12.746 1.00 90.62 98 TYR A C 1
ATOM 779 O O . TYR A 1 98 ? 7.515 8.888 -12.365 1.00 90.62 98 TYR A O 1
ATOM 787 N N . GLU A 1 99 ? 5.706 7.835 -13.163 1.00 92.06 99 GLU A N 1
ATOM 788 C CA . GLU A 1 99 ? 4.830 9.010 -13.224 1.00 92.06 99 GLU A CA 1
ATOM 789 C C . GLU A 1 99 ? 4.663 9.664 -11.849 1.00 92.06 99 GLU A C 1
ATOM 791 O O . GLU A 1 99 ? 4.722 10.882 -11.731 1.00 92.06 99 GLU A O 1
ATOM 796 N N . MET A 1 100 ? 4.498 8.863 -10.794 1.00 88.06 100 MET A N 1
ATOM 797 C CA . MET A 1 100 ? 4.288 9.394 -9.447 1.00 88.06 100 MET A CA 1
ATOM 798 C C . MET A 1 100 ? 5.576 9.911 -8.790 1.00 88.06 100 MET A C 1
ATOM 800 O O . MET A 1 100 ? 5.524 10.805 -7.947 1.00 88.06 100 MET A O 1
ATOM 804 N N . MET A 1 101 ? 6.7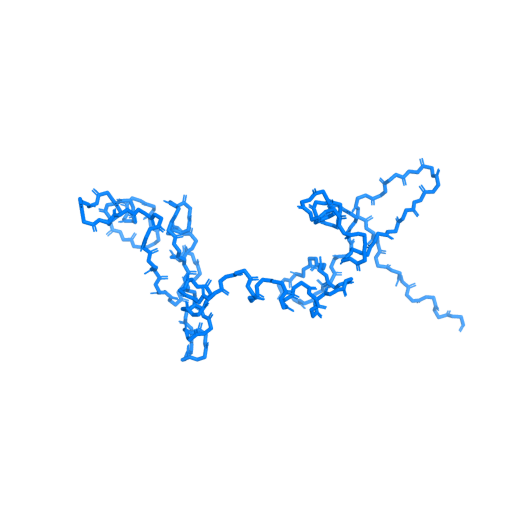21 9.303 -9.106 1.00 87.31 10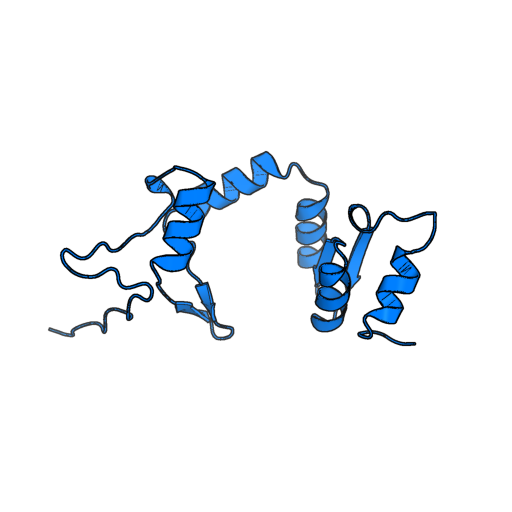1 MET A N 1
ATOM 805 C CA . MET A 1 101 ? 7.978 9.548 -8.391 1.00 87.31 101 MET A CA 1
ATOM 806 C C . MET A 1 101 ? 8.978 10.390 -9.182 1.00 87.31 101 MET A C 1
ATOM 808 O O . MET A 1 101 ? 9.875 10.958 -8.572 1.00 87.31 101 MET A O 1
ATOM 812 N N . GLU A 1 102 ? 8.878 10.412 -10.510 1.00 88.69 102 GLU A N 1
ATOM 813 C CA . GLU A 1 102 ? 9.817 11.051 -11.444 1.00 88.69 102 GLU A CA 1
ATOM 814 C C . GLU A 1 102 ? 11.285 10.588 -11.288 1.00 88.69 102 GLU A C 1
ATOM 816 O O . GLU A 1 102 ? 12.225 11.269 -11.694 1.00 88.69 102 GLU A O 1
ATOM 821 N N . VAL A 1 103 ? 11.511 9.392 -10.726 1.00 88.56 103 VAL A N 1
ATOM 822 C CA . VAL A 1 103 ? 12.850 8.811 -10.521 1.00 88.56 103 VAL A CA 1
ATOM 823 C C . VAL A 1 103 ? 13.015 7.543 -11.356 1.00 88.56 103 VAL A C 1
ATOM 825 O O . VAL A 1 103 ? 12.515 6.476 -11.004 1.00 88.56 103 VAL A O 1
ATOM 828 N N . GLU A 1 104 ? 13.779 7.635 -12.444 1.00 87.94 104 GLU A N 1
ATOM 829 C CA . GLU A 1 104 ? 13.990 6.525 -13.387 1.00 87.94 104 GLU A CA 1
ATOM 830 C C . GLU A 1 104 ? 14.719 5.330 -12.749 1.00 87.94 104 GLU A C 1
ATOM 832 O O . GLU A 1 104 ? 14.430 4.174 -13.046 1.00 87.94 104 GLU A O 1
ATOM 837 N N . SER A 1 105 ? 15.631 5.577 -11.805 1.00 89.00 105 SER A N 1
ATOM 838 C CA . SER A 1 105 ? 16.391 4.505 -11.149 1.00 89.00 105 SER A CA 1
ATOM 839 C C . SER A 1 105 ? 15.526 3.567 -10.295 1.00 89.00 105 SER A C 1
ATOM 841 O O . SER A 1 105 ? 15.966 2.450 -10.006 1.00 89.00 105 SER A O 1
ATOM 843 N N . LEU A 1 106 ? 14.304 3.986 -9.929 1.00 86.12 106 LEU A N 1
ATOM 844 C CA . LEU A 1 106 ? 13.335 3.174 -9.187 1.00 86.12 106 LEU A CA 1
ATOM 845 C C . LEU A 1 106 ? 12.707 2.060 -10.026 1.00 86.12 106 LEU A C 1
ATOM 847 O O . LEU A 1 106 ? 12.328 1.030 -9.458 1.00 86.12 106 LEU A O 1
ATOM 851 N N . VAL A 1 107 ? 12.611 2.249 -11.340 1.00 89.75 107 VAL A N 1
ATOM 852 C CA . VAL A 1 107 ? 11.776 1.422 -12.213 1.00 89.75 107 VAL A CA 1
ATOM 853 C C . VAL A 1 107 ? 12.598 0.478 -13.089 1.00 89.75 107 VAL A C 1
ATOM 855 O O . VAL A 1 107 ? 13.758 0.739 -13.413 1.00 89.75 107 VAL A O 1
ATOM 858 N N . ASP A 1 108 ? 11.998 -0.655 -13.452 1.00 89.69 108 ASP A N 1
ATOM 859 C CA . ASP A 1 108 ? 12.576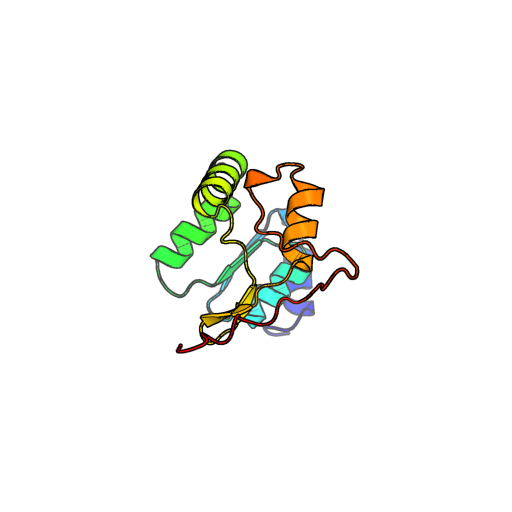 -1.649 -14.368 1.00 89.69 108 ASP A CA 1
ATOM 860 C C . ASP A 1 108 ? 11.773 -1.690 -15.674 1.00 89.69 108 ASP A C 1
ATOM 862 O O . ASP A 1 108 ? 10.924 -2.560 -15.874 1.00 89.69 108 ASP A O 1
ATOM 866 N N . LEU A 1 109 ? 11.986 -0.686 -16.529 1.00 87.75 109 LEU A N 1
ATOM 867 C CA . LEU A 1 109 ? 11.308 -0.562 -17.820 1.00 87.75 109 LEU A CA 1
ATOM 868 C C . LEU A 1 109 ? 12.046 -1.350 -18.910 1.00 87.75 109 LEU A C 1
ATOM 870 O O . LEU A 1 109 ? 13.263 -1.247 -19.056 1.00 87.75 109 LEU A O 1
ATOM 874 N N . GLU A 1 110 ? 11.292 -2.075 -19.734 1.00 85.44 110 GLU A N 1
ATOM 875 C CA . GLU A 1 110 ? 11.782 -2.692 -20.970 1.00 85.44 110 GLU A CA 1
ATOM 876 C C . GLU A 1 110 ? 11.176 -1.965 -22.184 1.00 85.44 110 GLU A C 1
ATOM 878 O O . GLU A 1 110 ? 10.135 -2.393 -22.705 1.00 85.44 110 GLU A O 1
ATOM 883 N N . PRO A 1 111 ? 11.789 -0.852 -22.637 1.00 76.38 111 PRO A N 1
ATOM 884 C CA . PRO A 1 111 ? 11.347 -0.153 -23.834 1.00 76.38 111 PRO A CA 1
ATOM 885 C C . PRO A 1 111 ? 11.575 -1.018 -25.080 1.00 76.38 111 PRO A C 1
ATOM 887 O O . PRO A 1 111 ? 12.480 -1.851 -25.151 1.00 76.38 111 PRO A O 1
ATOM 890 N N . ARG A 1 112 ? 10.725 -0.825 -26.086 1.00 74.19 112 ARG A N 1
ATOM 891 C CA . ARG A 1 112 ? 10.765 -1.532 -27.372 1.00 74.19 112 ARG A CA 1
ATOM 892 C C . ARG A 1 112 ? 10.628 -0.495 -28.478 1.00 74.19 112 ARG A C 1
ATOM 894 O O . ARG A 1 112 ? 9.722 0.329 -28.431 1.00 74.19 112 ARG A O 1
ATOM 901 N N . ASP A 1 113 ? 11.472 -0.592 -29.501 1.00 68.88 113 ASP A N 1
ATOM 902 C CA . ASP A 1 113 ? 11.636 0.451 -30.529 1.00 68.88 113 ASP A CA 1
ATOM 903 C C . ASP A 1 113 ? 10.371 0.791 -31.333 1.00 68.88 113 ASP A C 1
ATOM 905 O O . ASP A 1 113 ? 10.297 1.850 -31.948 1.00 68.88 113 ASP A O 1
ATOM 909 N N . LYS A 1 114 ? 9.384 -0.114 -31.387 1.00 70.81 114 LYS A N 1
ATOM 910 C CA . LYS A 1 114 ? 8.210 0.024 -32.270 1.00 70.81 114 LYS A CA 1
ATOM 911 C C . LYS A 1 114 ? 6.856 -0.090 -31.572 1.00 70.81 114 LYS A C 1
ATOM 913 O O . LYS A 1 114 ? 5.867 0.392 -32.111 1.00 70.81 114 LYS A O 1
ATOM 918 N N . THR A 1 115 ? 6.783 -0.736 -30.410 1.00 70.69 115 THR A N 1
ATOM 919 C CA . THR A 1 115 ? 5.519 -1.002 -29.701 1.00 70.69 115 THR A CA 1
ATOM 920 C C . THR A 1 115 ? 5.747 -1.000 -28.199 1.00 70.69 115 THR A C 1
ATOM 922 O O . THR A 1 115 ? 6.624 -1.716 -27.727 1.00 70.69 115 THR A O 1
ATOM 925 N N . TRP A 1 116 ? 4.923 -0.290 -27.434 1.00 71.81 116 TRP A N 1
ATOM 926 C CA . TRP A 1 116 ? 4.942 -0.389 -25.975 1.00 71.81 116 TRP A CA 1
ATOM 927 C C . TRP A 1 116 ? 4.154 -1.613 -25.515 1.00 71.81 116 TRP A C 1
ATOM 929 O O . TRP A 1 116 ? 2.931 -1.660 -25.623 1.00 71.81 116 TRP A O 1
ATOM 939 N N . ASN A 1 117 ? 4.861 -2.614 -24.995 1.00 76.56 117 ASN A N 1
ATOM 940 C CA . ASN A 1 117 ? 4.225 -3.775 -24.387 1.00 76.56 117 ASN A CA 1
ATOM 941 C C . ASN A 1 117 ? 3.979 -3.486 -22.910 1.00 76.56 117 ASN A C 1
ATOM 943 O O . ASN A 1 117 ? 4.930 -3.387 -22.136 1.00 76.56 117 ASN A O 1
ATOM 947 N N . PHE A 1 118 ? 2.712 -3.362 -22.518 1.00 79.94 118 PHE A N 1
ATOM 948 C CA . PHE A 1 118 ? 2.347 -3.165 -21.115 1.00 79.94 118 PHE A CA 1
ATOM 949 C C . PHE A 1 118 ? 2.683 -4.381 -20.257 1.00 79.94 118 PHE A C 1
ATOM 951 O O . PHE A 1 118 ? 3.137 -4.206 -19.136 1.00 79.94 118 PHE A O 1
ATOM 958 N N . LEU A 1 119 ? 2.533 -5.592 -20.794 1.00 79.75 119 LEU A N 1
ATOM 959 C CA . LEU A 1 119 ? 2.945 -6.836 -20.148 1.00 79.75 119 LEU A CA 1
ATOM 960 C C . LEU A 1 119 ? 4.229 -7.347 -20.798 1.00 79.75 119 LEU A C 1
ATOM 962 O O . LEU A 1 119 ? 4.323 -7.425 -22.025 1.00 79.75 119 LEU A O 1
ATOM 966 N N . ILE A 1 120 ? 5.204 -7.727 -19.979 1.00 75.69 120 ILE A N 1
ATOM 967 C CA . ILE A 1 120 ? 6.457 -8.314 -20.443 1.00 75.69 120 ILE A CA 1
ATOM 968 C C . ILE A 1 120 ? 6.356 -9.814 -20.171 1.00 75.69 120 ILE A C 1
ATOM 970 O O . ILE A 1 120 ? 6.350 -10.253 -19.022 1.00 75.69 120 ILE A O 1
ATOM 974 N N . ALA A 1 121 ? 6.249 -10.621 -21.228 1.00 64.88 121 ALA A N 1
ATOM 975 C CA . ALA A 1 121 ? 6.304 -12.071 -21.080 1.00 64.88 121 ALA A CA 1
ATOM 976 C C . ALA A 1 121 ? 7.616 -12.456 -20.375 1.00 64.88 121 ALA A C 1
ATOM 978 O O . ALA A 1 121 ? 8.679 -11.925 -20.709 1.00 64.88 121 ALA A O 1
ATOM 979 N N . SER A 1 122 ? 7.555 -13.375 -19.405 1.00 58.47 122 SER A N 1
ATOM 980 C CA . SER A 1 122 ? 8.762 -13.901 -18.765 1.00 58.47 122 SER A CA 1
ATOM 981 C C . SER A 1 122 ? 9.703 -14.404 -19.855 1.00 58.47 122 SER A C 1
ATOM 983 O O . SER A 1 122 ? 9.262 -15.186 -20.701 1.00 58.47 122 SER A O 1
ATOM 985 N N . ARG A 1 123 ? 10.978 -13.990 -19.846 1.00 55.53 123 ARG A N 1
ATOM 986 C CA . ARG A 1 123 ? 11.992 -14.624 -20.695 1.00 55.53 123 ARG A CA 1
ATOM 987 C C . ARG A 1 123 ? 11.955 -16.119 -20.381 1.00 55.53 123 ARG A C 1
ATOM 989 O O . ARG A 1 123 ? 12.411 -16.530 -19.319 1.00 55.53 123 ARG A O 1
ATOM 996 N N . SER A 1 124 ? 11.375 -16.923 -21.269 1.00 45.62 124 SER A N 1
ATOM 997 C CA . SER A 1 124 ? 11.588 -18.363 -21.256 1.00 45.62 124 SER A CA 1
ATOM 998 C C . SER A 1 124 ? 13.094 -18.535 -21.356 1.00 45.62 124 SER A C 1
ATOM 1000 O O . SER A 1 124 ? 13.683 -18.085 -22.341 1.00 45.62 124 SER A O 1
ATOM 1002 N N . GLY A 1 125 ? 13.720 -19.074 -20.308 1.00 43.22 125 GLY A N 1
ATOM 1003 C CA . GLY A 1 125 ? 15.139 -19.389 -20.323 1.00 43.22 125 GLY A CA 1
ATOM 1004 C C . GLY A 1 125 ? 15.415 -20.249 -21.545 1.00 43.22 125 GLY A C 1
ATOM 1005 O O . GLY A 1 125 ? 15.029 -21.414 -21.583 1.00 43.22 125 GLY A O 1
ATOM 1006 N N . GLY A 1 126 ? 16.015 -19.642 -22.567 1.00 34.62 126 GLY A N 1
ATOM 1007 C CA . GLY A 1 126 ? 16.595 -20.372 -23.672 1.00 34.62 126 GLY A CA 1
ATOM 1008 C C . GLY A 1 126 ? 17.757 -21.148 -23.089 1.00 34.62 126 GLY A C 1
ATOM 1009 O O . GLY A 1 126 ? 18.782 -20.562 -22.756 1.00 34.62 126 GLY A O 1
ATOM 1010 N N . VAL A 1 127 ? 17.556 -22.447 -22.895 1.00 41.22 127 VAL A N 1
ATOM 1011 C CA . VAL A 1 127 ? 18.665 -23.383 -22.785 1.00 41.22 127 VAL A CA 1
ATOM 1012 C C . VAL A 1 127 ? 19.288 -23.415 -24.176 1.00 41.22 127 VAL A C 1
ATOM 1014 O O . VAL A 1 127 ? 18.697 -23.955 -25.110 1.00 41.22 127 VAL A O 1
ATOM 1017 N N . SER A 1 128 ? 20.410 -22.719 -24.318 1.00 38.56 128 SER A N 1
ATOM 1018 C CA . SER A 1 128 ? 21.392 -22.941 -25.379 1.00 38.56 128 SER A CA 1
ATOM 1019 C C . SER A 1 128 ? 22.269 -24.128 -25.020 1.00 38.56 128 SER A C 1
ATOM 1021 O O . SER A 1 128 ? 22.690 -24.163 -23.839 1.00 38.56 128 SER A O 1
#

InterPro domains:
  IPR023214 HAD superfamily [G3DSA:3.40.50.1000] (1-63)

Secondary structure (DSSP, 8-state):
--TT-HHHHHHHHTSTT--GGG-EEEESSHHHHHHHHTTT-EEEE-SSHHHHHHHHHHHHS-HHHHHHHHHHHTTT---EE-TT--EEEEHHHHHHHHHHH--GGG------SS---SEE--------

pLDDT: mean 82.02, std 11.21, range [34.62, 92.06]

Sequence (128 aa):
MCRPELRFYKYLLDSPRTQSCQAIFVERNKENTLAALSLGAHGIVCNSHETLERGLLSVVGDQIERRFAFLTKSLKKMHSVTNNGLIVRDNFSQLLIYEMMEVESLVDLEPRDKTWNFLIASRSGGVS

Foldseek 3Di:
DDPPDLVVLVVVCVPPVHPLLRAEAEEQDPSSQVSSVVNNHHYFNDPDPVSVVVSCCCNPNPVVVVVVVVLVVCFQPPFDADPVGD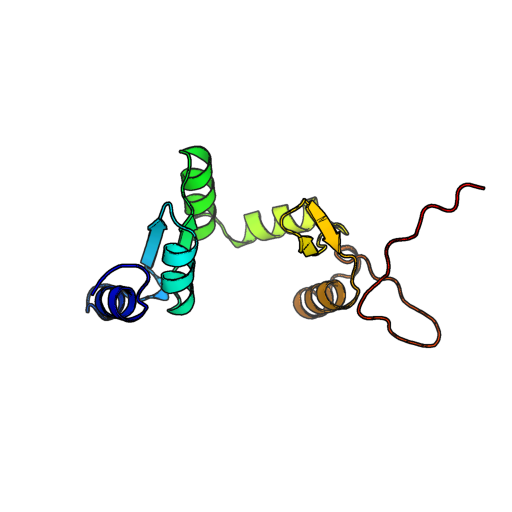GWDFQQVQVVVCVVPVDNRSHDDDDDPPDHTRTDPPPPPPPD